Protein AF-A0A937T8T5-F1 (afdb_mono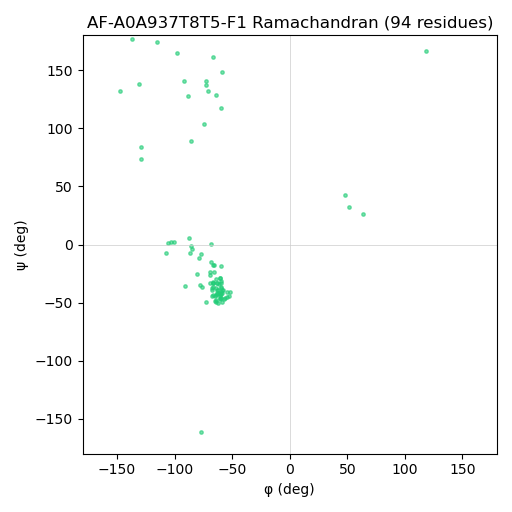mer)

pLDDT: mean 92.83, std 4.44, range [73.94, 97.62]

Mean predicted aligned error: 3.55 Å

Solvent-accessible surface area (backbone atoms only — not comparable to full-atom values): 5596 Å² total; per-residue (Å²): 106,42,59,77,68,69,34,61,71,53,34,45,53,52,18,53,50,48,19,64,78,66,75,34,85,82,55,36,49,74,41,59,35,41,62,51,91,72,46,94,59,53,60,23,61,64,62,80,74,32,62,70,56,52,51,29,59,76,71,68,33,78,44,64,48,71,37,90,66,57,87,38,72,76,52,55,59,48,30,74,79,41,52,68,57,49,59,54,36,53,53,53,42,76,72,110

Structure (mmCIF, N/CA/C/O backbone):
data_AF-A0A937T8T5-F1
#
_entry.id   AF-A0A937T8T5-F1
#
loop_
_atom_site.group_PDB
_atom_site.id
_atom_site.type_symbol
_atom_site.label_atom_id
_atom_site.label_alt_id
_atom_site.label_comp_id
_atom_site.label_asym_id
_atom_site.label_entity_id
_atom_site.label_seq_id
_atom_site.pdbx_PDB_ins_code
_atom_site.Cartn_x
_atom_site.Cartn_y
_atom_site.Cartn_z
_atom_site.occupancy
_atom_site.B_iso_or_equiv
_atom_site.auth_seq_id
_atom_site.auth_comp_id
_atom_site.auth_asym_id
_atom_site.auth_atom_id
_atom_site.pdbx_PDB_model_num
ATOM 1 N N . MET A 1 1 ? -4.276 -2.094 -9.705 1.00 77.00 1 MET A N 1
ATOM 2 C CA . MET A 1 1 ? -2.889 -2.446 -9.321 1.00 77.00 1 MET A CA 1
ATOM 3 C C . MET A 1 1 ? -2.320 -3.383 -10.368 1.00 77.00 1 MET A C 1
ATOM 5 O O . MET A 1 1 ? -3.045 -4.289 -10.765 1.00 77.00 1 MET A O 1
ATOM 9 N N . ALA A 1 2 ? -1.064 -3.186 -10.779 1.00 90.38 2 ALA A N 1
ATOM 10 C CA . ALA A 1 2 ? -0.401 -4.007 -11.799 1.00 90.38 2 ALA A CA 1
ATOM 11 C C . ALA A 1 2 ? -0.471 -5.510 -11.476 1.00 90.38 2 ALA A C 1
ATOM 13 O O . ALA A 1 2 ? -0.896 -6.301 -12.309 1.00 90.38 2 ALA A O 1
ATOM 14 N N . THR A 1 3 ? -0.215 -5.879 -10.218 1.00 91.69 3 THR A N 1
ATOM 15 C CA . THR A 1 3 ? -0.279 -7.262 -9.721 1.00 91.69 3 THR A CA 1
ATOM 16 C C . THR A 1 3 ? -1.639 -7.939 -9.912 1.00 91.69 3 THR A C 1
ATOM 18 O O . THR A 1 3 ? -1.705 -9.124 -10.223 1.00 91.69 3 THR A O 1
ATOM 21 N N . ARG A 1 4 ? -2.738 -7.198 -9.707 1.00 88.88 4 ARG A N 1
ATOM 22 C CA . ARG A 1 4 ? -4.108 -7.727 -9.837 1.00 88.88 4 ARG A CA 1
ATOM 23 C C . ARG A 1 4 ? -4.575 -7.780 -11.291 1.00 88.88 4 ARG A 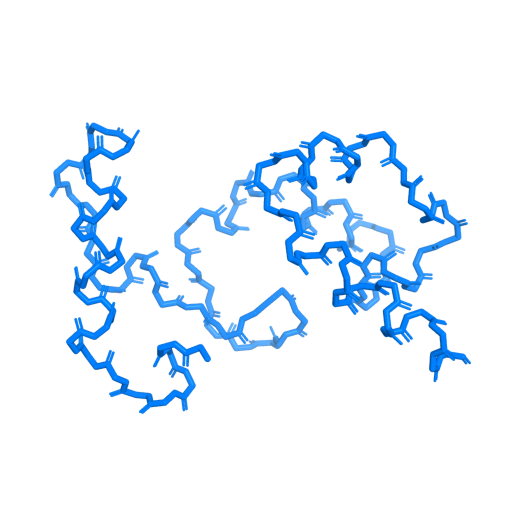C 1
ATOM 25 O O . ARG A 1 4 ? -5.462 -8.559 -11.610 1.00 88.88 4 ARG A O 1
ATOM 32 N N . ALA A 1 5 ? -4.004 -6.929 -12.141 1.00 92.88 5 ALA A N 1
ATOM 33 C CA . ALA A 1 5 ? -4.255 -6.920 -13.577 1.00 92.88 5 ALA A CA 1
ATOM 34 C C . ALA A 1 5 ? -3.369 -7.920 -14.341 1.00 92.88 5 ALA A C 1
ATOM 36 O O . ALA A 1 5 ? -3.519 -8.030 -15.552 1.00 92.88 5 ALA A O 1
ATOM 37 N N . ASP A 1 6 ? -2.447 -8.602 -13.648 1.00 91.88 6 ASP A N 1
ATOM 38 C CA . ASP A 1 6 ? -1.397 -9.438 -14.244 1.00 91.88 6 ASP A CA 1
ATOM 39 C C . ASP A 1 6 ? -0.595 -8.700 -15.338 1.00 91.88 6 ASP A C 1
ATOM 41 O O . ASP A 1 6 ? -0.139 -9.268 -16.328 1.00 91.88 6 ASP A O 1
ATOM 45 N N . ASP A 1 7 ? -0.435 -7.382 -15.168 1.00 96.69 7 ASP A N 1
ATOM 46 C CA . ASP A 1 7 ? 0.241 -6.520 -16.137 1.00 96.69 7 ASP A CA 1
ATOM 47 C C . ASP A 1 7 ? 1.749 -6.533 -15.873 1.00 96.69 7 ASP A C 1
ATOM 49 O O . ASP A 1 7 ? 2.290 -5.716 -15.119 1.00 96.69 7 ASP A O 1
ATOM 53 N N . HIS A 1 8 ? 2.429 -7.485 -16.508 1.00 95.69 8 HIS A N 1
ATOM 54 C CA . HIS A 1 8 ? 3.875 -7.653 -16.393 1.00 95.69 8 HIS A CA 1
ATOM 55 C C . HIS A 1 8 ? 4.655 -6.409 -16.847 1.00 95.69 8 HIS A C 1
ATOM 57 O O . HIS A 1 8 ? 5.638 -6.031 -16.214 1.00 95.69 8 HIS A O 1
ATOM 63 N N . ALA A 1 9 ? 4.196 -5.713 -17.892 1.00 97.00 9 ALA A N 1
ATOM 64 C CA . ALA A 1 9 ? 4.860 -4.503 -18.367 1.00 97.00 9 ALA A CA 1
ATOM 65 C C . ALA A 1 9 ? 4.746 -3.362 -17.345 1.00 97.00 9 ALA A C 1
ATOM 67 O O . ALA A 1 9 ? 5.686 -2.585 -17.176 1.00 97.00 9 ALA A O 1
ATOM 68 N N . ALA A 1 10 ? 3.609 -3.242 -16.655 1.00 96.88 10 ALA A N 1
ATOM 69 C CA . ALA A 1 10 ? 3.463 -2.306 -15.545 1.00 96.88 10 ALA A CA 1
ATOM 70 C C . ALA A 1 10 ? 4.327 -2.693 -14.341 1.00 96.88 10 ALA A C 1
ATOM 72 O O . ALA A 1 10 ? 4.924 -1.806 -13.737 1.00 96.88 10 ALA A O 1
ATOM 73 N N . LEU A 1 11 ? 4.434 -3.984 -14.018 1.00 96.81 11 LEU A N 1
ATOM 74 C CA . LEU A 1 11 ? 5.318 -4.457 -12.949 1.00 96.81 11 LEU A CA 1
ATOM 75 C C . LEU A 1 11 ? 6.790 -4.137 -13.246 1.00 96.81 11 LEU A C 1
ATOM 77 O O . LEU A 1 11 ? 7.485 -3.656 -12.356 1.00 96.81 11 LEU A O 1
ATOM 81 N N . GLU A 1 12 ? 7.248 -4.308 -14.488 1.00 97.62 12 GLU A N 1
ATOM 82 C CA . GLU A 1 12 ? 8.614 -3.933 -14.881 1.00 97.62 12 GLU A CA 1
ATOM 83 C C . GLU A 1 12 ? 8.867 -2.428 -14.776 1.00 97.62 12 GLU A C 1
ATOM 85 O O . GLU A 1 12 ? 9.937 -2.013 -14.337 1.00 97.62 12 GLU A O 1
ATOM 90 N N . ARG A 1 13 ? 7.879 -1.587 -15.114 1.00 97.38 13 ARG A N 1
ATOM 91 C CA . ARG A 1 13 ? 8.005 -0.131 -14.922 1.00 97.38 13 ARG A CA 1
ATOM 92 C C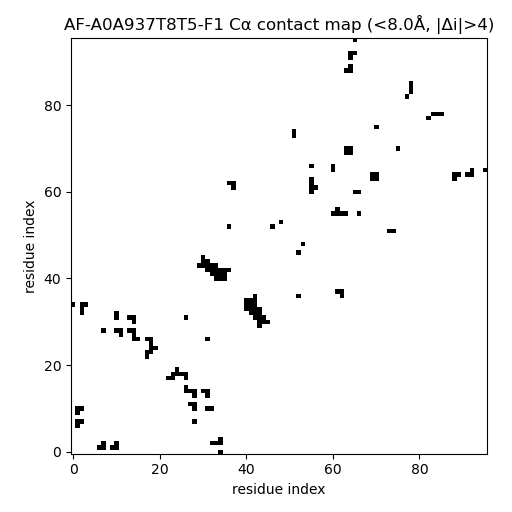 . ARG A 1 13 ? 8.159 0.235 -13.448 1.00 97.38 13 ARG A C 1
ATOM 94 O O . ARG A 1 13 ? 9.001 1.064 -13.125 1.00 97.38 13 ARG A O 1
ATOM 101 N N . VAL A 1 14 ? 7.389 -0.402 -12.564 1.00 95.50 14 VAL A N 1
ATOM 102 C CA . VAL A 1 14 ? 7.508 -0.192 -11.112 1.00 95.50 14 VAL A CA 1
ATOM 103 C C . VAL A 1 14 ? 8.865 -0.681 -10.604 1.00 95.50 14 VAL A C 1
ATOM 105 O O . VAL A 1 14 ? 9.525 0.037 -9.861 1.00 95.50 14 VAL A O 1
ATOM 108 N N . ALA A 1 15 ? 9.319 -1.863 -11.033 1.00 97.00 15 ALA A N 1
ATOM 109 C CA . ALA A 1 15 ? 10.632 -2.381 -10.658 1.00 97.00 15 ALA A CA 1
ATOM 110 C C . ALA A 1 15 ? 11.759 -1.447 -11.121 1.00 97.00 15 ALA A C 1
ATOM 112 O O . ALA A 1 15 ? 12.642 -1.130 -10.331 1.00 97.00 15 ALA A O 1
ATOM 113 N N . ALA A 1 16 ? 11.714 -0.964 -12.366 1.00 97.19 16 ALA A N 1
ATOM 114 C CA . ALA A 1 16 ? 12.684 -0.007 -12.892 1.00 97.19 16 ALA A CA 1
ATOM 115 C C . ALA A 1 16 ? 12.695 1.305 -12.094 1.00 97.19 16 ALA A C 1
ATOM 117 O O . ALA A 1 16 ? 13.764 1.742 -11.680 1.00 97.19 16 ALA A O 1
ATOM 118 N N . GLN A 1 17 ? 11.520 1.869 -11.801 1.00 95.50 17 GLN A N 1
ATOM 119 C CA . GLN A 1 17 ? 11.397 3.064 -10.965 1.00 95.50 17 GLN A CA 1
ATOM 120 C C . GLN A 1 17 ? 12.027 2.848 -9.581 1.00 95.50 17 GLN A C 1
ATOM 122 O O . GLN A 1 17 ? 12.818 3.666 -9.126 1.00 95.50 17 GLN A O 1
ATOM 127 N N . TRP A 1 18 ? 11.736 1.722 -8.926 1.00 94.75 18 TRP A N 1
ATOM 128 C CA . TRP A 1 18 ? 12.283 1.430 -7.600 1.00 94.75 18 TRP A CA 1
ATOM 129 C C . TRP A 1 18 ? 13.800 1.205 -7.621 1.00 94.75 18 TRP A C 1
ATOM 131 O O . TRP A 1 18 ? 14.471 1.570 -6.660 1.00 94.75 18 TRP A O 1
ATOM 141 N N . ARG A 1 19 ? 14.371 0.650 -8.704 1.00 96.94 19 ARG A N 1
ATOM 142 C CA . ARG A 1 19 ? 15.838 0.556 -8.857 1.00 96.94 19 ARG A CA 1
ATOM 143 C C . ARG A 1 19 ? 16.483 1.939 -8.816 1.00 96.94 19 ARG A C 1
ATOM 145 O O . ARG A 1 19 ? 17.528 2.083 -8.194 1.00 96.94 19 ARG A O 1
ATOM 152 N N . GLU A 1 20 ? 15.871 2.920 -9.476 1.00 95.94 20 GLU A N 1
ATOM 153 C CA . GLU A 1 20 ? 16.364 4.299 -9.524 1.00 95.94 20 GLU A CA 1
ATOM 154 C C . GLU A 1 20 ? 16.164 5.015 -8.182 1.00 95.94 20 GLU A C 1
ATOM 156 O O . GLU A 1 20 ? 17.109 5.582 -7.642 1.00 95.94 20 GLU A O 1
ATOM 161 N N . GLU A 1 21 ? 14.961 4.950 -7.607 1.00 92.19 21 GLU A N 1
ATOM 162 C CA . GLU A 1 21 ? 14.622 5.643 -6.355 1.00 92.19 21 GLU A CA 1
ATOM 163 C C . GLU A 1 21 ? 15.377 5.092 -5.138 1.00 92.19 21 GLU A C 1
ATOM 165 O O . GLU A 1 21 ? 15.698 5.844 -4.217 1.00 92.19 21 GLU A O 1
ATOM 170 N N . CYS A 1 22 ? 15.658 3.787 -5.119 1.00 89.56 22 CYS A N 1
ATOM 171 C CA . CYS A 1 22 ? 16.351 3.123 -4.015 1.00 89.56 22 CYS A CA 1
ATOM 172 C C . CYS A 1 22 ? 17.844 2.873 -4.280 1.00 89.56 22 CYS A C 1
ATOM 174 O O . CYS A 1 22 ? 18.487 2.253 -3.435 1.00 89.56 22 CYS A O 1
ATOM 176 N N . ASP A 1 23 ? 18.382 3.295 -5.432 1.00 94.25 23 ASP A N 1
ATOM 177 C CA . ASP A 1 23 ? 19.747 2.971 -5.889 1.00 94.25 23 ASP A CA 1
ATOM 178 C C . ASP A 1 23 ? 20.070 1.462 -5.770 1.00 94.25 23 ASP A C 1
ATOM 180 O O . ASP A 1 23 ? 21.122 1.031 -5.296 1.00 94.25 23 ASP A O 1
ATOM 184 N N . ALA A 1 24 ? 19.104 0.623 -6.159 1.00 93.12 24 ALA A N 1
ATOM 185 C CA . ALA A 1 24 ? 19.105 -0.815 -5.902 1.00 93.12 24 ALA A CA 1
ATOM 186 C C . ALA A 1 24 ? 18.854 -1.613 -7.187 1.00 93.12 24 ALA A C 1
ATOM 188 O O . ALA A 1 24 ? 17.737 -2.036 -7.485 1.00 93.12 24 ALA A O 1
ATOM 189 N N . SER A 1 25 ? 19.919 -1.858 -7.957 1.00 93.56 25 SER A N 1
ATOM 190 C CA . SER A 1 25 ? 19.853 -2.531 -9.269 1.00 93.56 25 SER A CA 1
ATOM 191 C C . SER A 1 25 ? 19.280 -3.958 -9.252 1.00 93.56 25 SER A C 1
ATOM 193 O O . SER A 1 25 ? 18.848 -4.458 -10.290 1.00 93.56 25 SER A O 1
ATOM 195 N N . ASN A 1 26 ? 19.238 -4.612 -8.090 1.00 94.75 26 ASN A N 1
ATOM 196 C CA . ASN A 1 26 ? 18.753 -5.982 -7.918 1.00 94.75 26 ASN A CA 1
ATOM 197 C C . ASN A 1 26 ? 17.231 -6.105 -7.720 1.00 94.75 26 ASN A C 1
ATOM 199 O O . ASN A 1 26 ? 16.748 -7.227 -7.583 1.00 94.75 26 ASN A O 1
ATOM 203 N N . ILE A 1 27 ? 16.469 -5.006 -7.688 1.00 96.56 27 ILE A N 1
ATOM 204 C CA . ILE A 1 27 ? 15.001 -5.069 -7.593 1.00 96.56 27 ILE A CA 1
ATOM 205 C C . ILE A 1 27 ? 14.438 -5.737 -8.855 1.00 96.56 27 ILE A C 1
ATOM 207 O O . ILE A 1 27 ? 14.766 -5.353 -9.978 1.00 96.56 27 ILE A O 1
ATOM 211 N N . THR A 1 28 ? 13.587 -6.746 -8.688 1.00 97.06 28 THR A N 1
ATOM 212 C CA . THR A 1 28 ? 12.947 -7.496 -9.786 1.00 97.06 28 THR A CA 1
ATOM 213 C C . THR A 1 28 ? 11.432 -7.295 -9.799 1.00 97.06 28 THR A C 1
ATOM 215 O O . THR A 1 28 ? 10.871 -6.715 -8.869 1.00 97.06 28 THR A O 1
ATOM 218 N N . VAL A 1 29 ? 10.742 -7.818 -10.817 1.00 96.62 29 VAL A N 1
ATOM 219 C CA . VAL A 1 29 ? 9.269 -7.866 -10.837 1.00 96.62 29 VAL A CA 1
ATOM 220 C C . VAL A 1 29 ? 8.726 -8.559 -9.590 1.00 96.62 29 VAL A C 1
ATOM 222 O O . VAL A 1 29 ? 7.836 -8.041 -8.924 1.00 96.62 29 VAL A O 1
ATOM 225 N N . GLU A 1 30 ? 9.313 -9.686 -9.207 1.00 95.50 30 GLU A N 1
ATOM 226 C CA . GLU A 1 30 ? 8.965 -10.448 -8.007 1.00 95.50 30 GLU A CA 1
ATOM 227 C C . GLU A 1 30 ? 9.135 -9.622 -6.732 1.00 95.50 30 GLU A C 1
ATOM 229 O O . GLU A 1 30 ? 8.367 -9.788 -5.787 1.00 95.50 30 GLU A O 1
ATOM 234 N N . SER A 1 31 ? 10.088 -8.688 -6.723 1.00 94.81 31 SER A N 1
ATOM 235 C CA . SER A 1 31 ? 10.313 -7.786 -5.593 1.00 94.81 31 SER A CA 1
ATOM 236 C C . SER A 1 31 ? 9.180 -6.773 -5.421 1.00 94.81 31 SER A C 1
ATOM 238 O O . SER A 1 31 ? 8.950 -6.326 -4.302 1.00 94.81 31 SER A O 1
ATOM 240 N N . VAL A 1 32 ? 8.451 -6.427 -6.490 1.00 95.12 32 VAL A N 1
ATOM 241 C CA . VAL A 1 32 ? 7.404 -5.385 -6.478 1.00 95.12 32 VAL A CA 1
ATOM 242 C C . VAL A 1 32 ? 5.975 -5.934 -6.562 1.00 95.12 32 VAL A C 1
ATOM 244 O O . VAL A 1 32 ? 5.014 -5.185 -6.377 1.00 95.12 32 VAL A O 1
ATOM 247 N N . ILE A 1 33 ? 5.804 -7.243 -6.778 1.00 95.31 33 ILE A N 1
ATOM 248 C CA . ILE A 1 33 ? 4.498 -7.917 -6.743 1.00 95.31 33 ILE A CA 1
ATOM 249 C C . ILE A 1 33 ? 3.864 -7.738 -5.358 1.00 95.31 33 ILE A C 1
ATOM 251 O O . ILE A 1 33 ? 4.358 -8.233 -4.351 1.00 95.31 33 ILE A O 1
ATOM 255 N N . CYS A 1 34 ? 2.714 -7.071 -5.307 1.00 92.81 34 CYS A N 1
ATOM 256 C CA . CYS A 1 34 ? 1.947 -6.890 -4.077 1.00 92.81 34 CYS A CA 1
ATOM 257 C C . CYS A 1 34 ? 0.449 -6.848 -4.377 1.00 92.81 34 CYS A C 1
ATOM 259 O O . CYS A 1 34 ? 0.018 -6.125 -5.277 1.00 92.81 34 CYS A O 1
ATOM 261 N N . ASP A 1 35 ? -0.350 -7.599 -3.619 1.00 90.69 35 ASP A N 1
ATOM 262 C CA . ASP A 1 35 ? -1.813 -7.605 -3.759 1.00 90.69 35 ASP A CA 1
ATOM 263 C C . ASP A 1 35 ? -2.496 -6.504 -2.924 1.00 9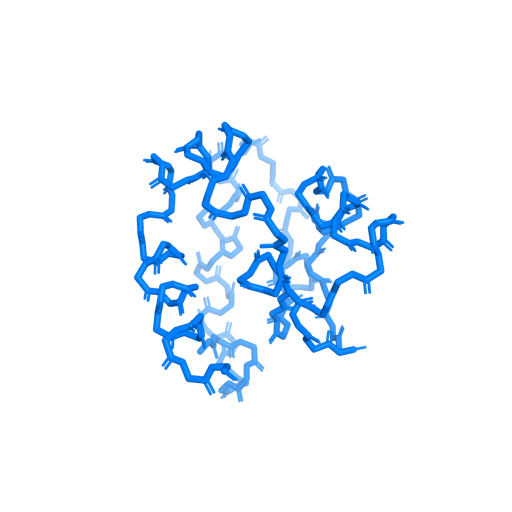0.69 35 ASP A C 1
ATOM 265 O O . ASP A 1 35 ? -3.686 -6.254 -3.107 1.00 90.69 35 ASP A O 1
ATOM 269 N N . GLY A 1 36 ? -1.729 -5.801 -2.082 1.00 86.69 36 GLY A N 1
ATOM 270 C CA . GLY A 1 36 ? -2.192 -4.769 -1.153 1.00 86.69 36 GLY A CA 1
ATOM 271 C C . GLY A 1 36 ? -1.917 -5.143 0.307 1.00 86.69 36 GLY A C 1
ATOM 272 O O . GLY A 1 36 ? -1.593 -6.292 0.613 1.00 86.69 36 GLY A O 1
ATOM 273 N N . CYS A 1 37 ? -2.033 -4.172 1.220 1.00 86.56 37 CYS A N 1
ATOM 274 C CA . CYS A 1 37 ? -1.812 -4.391 2.658 1.00 86.56 37 CYS A CA 1
ATOM 275 C C . CYS A 1 37 ? -2.865 -5.313 3.291 1.00 86.56 37 CYS A C 1
ATOM 277 O O . CYS A 1 37 ? -2.537 -6.063 4.204 1.00 86.56 37 CYS A O 1
ATOM 279 N N . LEU A 1 38 ? -4.100 -5.243 2.782 1.00 81.31 38 LEU A N 1
ATOM 280 C CA . LEU A 1 38 ? -5.280 -5.959 3.273 1.00 81.31 38 LEU A CA 1
ATOM 281 C C . LEU A 1 38 ? -5.332 -7.430 2.865 1.00 81.31 38 LEU A C 1
ATOM 283 O O . LEU A 1 38 ? -5.839 -8.267 3.606 1.00 81.31 38 LEU A O 1
ATOM 287 N N . ASP A 1 39 ? -4.852 -7.748 1.668 1.00 74.38 39 ASP A N 1
ATOM 288 C CA . ASP A 1 39 ? -4.974 -9.095 1.135 1.00 74.38 39 ASP A CA 1
ATOM 289 C C . ASP A 1 39 ? -4.018 -10.049 1.852 1.00 74.38 39 ASP A C 1
ATOM 291 O O . ASP A 1 39 ? -2.849 -9.733 2.059 1.00 74.38 39 ASP A O 1
ATOM 295 N N . GLY A 1 40 ? -4.458 -11.275 2.135 1.00 73.94 40 GLY A N 1
ATOM 296 C CA . GLY A 1 40 ? -3.562 -12.371 2.538 1.00 73.94 40 GLY A CA 1
ATOM 297 C C . GLY A 1 40 ? -2.638 -12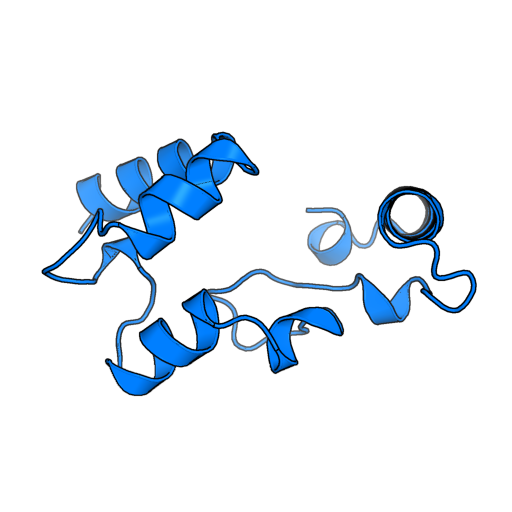.857 1.409 1.00 73.94 40 GLY A C 1
ATOM 298 O O . GLY A 1 40 ? -1.871 -13.794 1.604 1.00 73.94 40 GLY A O 1
ATOM 299 N N . GLY A 1 41 ? -2.739 -12.246 0.222 1.00 83.88 41 GLY A N 1
ATOM 300 C CA . GLY A 1 41 ? -1.958 -12.573 -0.966 1.00 83.88 41 GLY A CA 1
ATOM 301 C C . GLY A 1 41 ? -0.524 -12.046 -0.935 1.00 83.88 41 GLY A C 1
ATOM 302 O O . GLY A 1 41 ? 0.026 -11.669 0.104 1.00 83.88 41 GLY A O 1
ATOM 303 N N . ARG A 1 42 ? 0.079 -11.982 -2.120 1.00 92.00 42 ARG A N 1
ATOM 304 C CA . ARG A 1 42 ? 1.491 -11.664 -2.343 1.00 92.00 42 ARG A CA 1
ATOM 305 C C . ARG A 1 42 ? 1.845 -10.288 -1.783 1.00 92.00 42 ARG A C 1
ATOM 307 O O . ARG A 1 42 ? 1.018 -9.368 -1.746 1.00 92.00 42 ARG A O 1
ATOM 314 N N . LYS A 1 43 ? 3.087 -10.159 -1.333 1.00 92.62 43 LYS A N 1
ATOM 315 C CA . LYS A 1 43 ? 3.642 -8.949 -0.731 1.00 92.62 43 LYS A CA 1
ATOM 316 C C . LYS A 1 43 ? 4.970 -8.641 -1.402 1.00 92.62 43 LYS A C 1
ATOM 318 O O . LYS A 1 43 ? 5.749 -9.563 -1.633 1.00 92.62 43 LYS A O 1
ATOM 323 N N . CYS A 1 44 ? 5.204 -7.361 -1.680 1.00 94.06 44 CYS A N 1
ATOM 324 C CA . CYS A 1 44 ? 6.491 -6.922 -2.201 1.00 94.06 44 CYS A CA 1
ATOM 325 C C . CYS A 1 44 ? 7.566 -7.122 -1.129 1.00 94.06 44 CYS A C 1
ATOM 327 O O . CYS A 1 44 ? 7.251 -7.228 0.061 1.00 94.06 44 CYS A O 1
ATOM 329 N N . SER A 1 45 ? 8.832 -7.143 -1.533 1.00 92.94 45 SER A N 1
ATOM 330 C CA . SER A 1 45 ? 9.960 -7.383 -0.626 1.00 92.94 45 SER A CA 1
ATOM 331 C C . SER A 1 45 ? 9.964 -6.421 0.567 1.00 92.94 45 SER A C 1
ATOM 333 O O . SER A 1 45 ? 10.133 -6.850 1.705 1.00 92.94 45 SER A O 1
ATOM 335 N N . HIS A 1 46 ? 9.649 -5.144 0.334 1.00 91.62 46 HIS A N 1
ATOM 336 C CA . HIS A 1 46 ? 9.619 -4.117 1.377 1.00 91.62 46 HIS A CA 1
ATOM 337 C C . HIS A 1 46 ? 8.506 -4.310 2.429 1.00 91.62 46 HIS A C 1
ATOM 339 O O . HIS A 1 46 ? 8.571 -3.754 3.521 1.00 91.62 46 HIS A O 1
ATOM 345 N N . CYS A 1 47 ? 7.474 -5.121 2.162 1.00 92.19 47 CYS A N 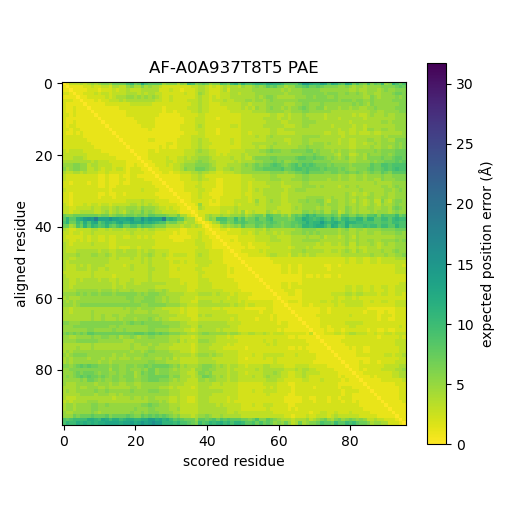1
ATOM 346 C CA . CYS A 1 47 ? 6.411 -5.373 3.145 1.00 92.19 47 CYS A CA 1
ATOM 347 C C . CYS A 1 47 ? 6.895 -6.124 4.397 1.00 92.19 47 CYS A C 1
ATOM 349 O O . CYS A 1 47 ? 6.173 -6.117 5.399 1.00 92.19 47 CYS A O 1
ATOM 351 N N . ALA A 1 48 ? 8.058 -6.784 4.340 1.00 89.56 48 ALA A N 1
ATOM 352 C CA . ALA A 1 48 ? 8.695 -7.398 5.503 1.00 89.56 48 ALA A CA 1
ATOM 353 C C . ALA A 1 48 ? 9.227 -6.345 6.492 1.00 89.56 48 ALA A C 1
ATOM 355 O O . ALA A 1 48 ? 9.128 -6.548 7.698 1.00 89.56 48 ALA A O 1
ATOM 356 N N . ASP A 1 49 ? 9.683 -5.201 5.977 1.00 91.56 49 ASP A N 1
ATOM 357 C CA . ASP A 1 49 ? 10.298 -4.116 6.754 1.00 91.56 49 ASP A CA 1
ATOM 358 C C . ASP A 1 49 ? 9.343 -2.926 6.976 1.00 91.56 49 ASP A C 1
ATOM 360 O O . ASP A 1 49 ? 9.705 -1.907 7.562 1.00 91.56 49 ASP A O 1
ATOM 364 N N . CYS A 1 50 ? 8.098 -3.026 6.504 1.00 92.31 50 CYS A N 1
ATOM 365 C CA . CYS A 1 50 ? 7.121 -1.948 6.600 1.00 92.31 50 CYS A CA 1
ATOM 366 C C . CYS A 1 50 ? 6.577 -1.806 8.032 1.00 92.31 50 CYS A C 1
ATOM 368 O O . CYS A 1 50 ? 5.679 -2.543 8.453 1.00 92.31 50 CYS A O 1
ATOM 370 N N . GLU A 1 51 ? 7.048 -0.791 8.757 1.00 93.88 51 GLU A N 1
ATOM 371 C CA . GLU A 1 51 ? 6.634 -0.512 10.140 1.00 93.88 51 GLU A CA 1
ATOM 372 C C . GLU A 1 51 ? 5.128 -0.238 10.290 1.00 93.88 51 GLU A C 1
ATOM 374 O O . GLU A 1 51 ? 4.519 -0.591 11.301 1.00 93.88 51 GLU A O 1
ATOM 379 N N . ILE A 1 52 ? 4.491 0.368 9.281 1.00 94.94 52 ILE A N 1
ATOM 380 C CA . ILE A 1 52 ? 3.038 0.613 9.279 1.00 94.94 52 ILE A CA 1
ATOM 381 C C . ILE A 1 52 ? 2.281 -0.713 9.270 1.00 94.94 52 ILE A C 1
ATOM 383 O O . ILE A 1 52 ? 1.323 -0.891 10.024 1.00 94.94 52 ILE A O 1
ATOM 387 N N . ARG A 1 53 ? 2.733 -1.661 8.443 1.00 93.25 53 ARG A N 1
ATOM 388 C CA . ARG A 1 53 ? 2.143 -2.995 8.371 1.00 93.25 53 ARG A CA 1
ATOM 389 C C . ARG A 1 53 ? 2.398 -3.775 9.657 1.00 93.25 53 ARG A C 1
ATOM 391 O O . ARG A 1 53 ? 1.462 -4.378 10.170 1.00 93.25 53 ARG A O 1
ATOM 398 N N . ALA A 1 54 ? 3.622 -3.739 10.186 1.00 93.50 54 ALA A N 1
ATOM 399 C CA . ALA A 1 54 ? 3.955 -4.379 11.458 1.00 93.50 54 ALA A CA 1
ATOM 400 C C . ALA A 1 54 ? 3.045 -3.876 12.593 1.00 93.50 54 ALA A C 1
ATOM 402 O O . ALA A 1 54 ? 2.443 -4.679 13.298 1.00 93.50 54 ALA A O 1
ATOM 403 N N . CYS A 1 55 ? 2.848 -2.558 12.681 1.00 95.81 55 CYS A N 1
ATOM 404 C CA . CYS A 1 55 ? 1.950 -1.928 13.647 1.00 95.81 55 CYS A CA 1
ATOM 405 C C . CYS A 1 55 ? 0.487 -2.384 13.492 1.00 95.81 55 CYS A C 1
ATOM 407 O O . CYS A 1 55 ? -0.174 -2.684 14.485 1.00 95.81 55 CYS A O 1
ATOM 409 N N . ALA A 1 56 ? -0.035 -2.465 12.262 1.00 94.00 56 ALA A N 1
ATOM 410 C CA . ALA A 1 56 ? -1.400 -2.941 12.022 1.00 94.00 56 ALA A CA 1
ATOM 411 C C . ALA A 1 56 ? -1.589 -4.406 12.457 1.00 94.00 56 ALA A C 1
ATOM 413 O O . ALA A 1 56 ? -2.588 -4.735 13.096 1.00 94.00 56 ALA A O 1
ATOM 414 N N . VAL A 1 57 ? -0.599 -5.261 12.167 1.00 91.94 57 VAL A N 1
ATOM 415 C CA . VAL A 1 57 ? -0.588 -6.672 12.585 1.00 91.94 57 VAL A CA 1
ATOM 416 C C . VAL A 1 57 ? -0.532 -6.796 14.107 1.00 91.94 57 VAL A C 1
ATOM 418 O O . VAL A 1 57 ? -1.329 -7.535 14.677 1.00 91.94 57 VAL A O 1
ATOM 421 N N . GLU A 1 58 ? 0.360 -6.059 14.772 1.00 94.81 58 GLU A N 1
ATOM 422 C CA . GLU A 1 58 ? 0.494 -6.061 16.236 1.00 94.81 58 GLU A CA 1
ATOM 423 C C . GLU A 1 58 ? -0.803 -5.622 16.930 1.00 94.81 58 GLU A C 1
ATOM 425 O O . GLU A 1 58 ? -1.228 -6.223 17.914 1.00 94.81 58 GLU A O 1
ATOM 430 N N . ARG A 1 59 ? -1.472 -4.604 16.381 1.00 94.56 59 ARG A N 1
ATOM 431 C CA . ARG A 1 59 ? -2.752 -4.097 16.892 1.00 94.56 59 ARG A CA 1
ATOM 432 C C . ARG A 1 59 ? -3.949 -4.978 16.532 1.00 94.56 59 ARG A C 1
ATOM 434 O O . ARG A 1 59 ? -5.046 -4.714 17.015 1.00 94.56 59 ARG A O 1
ATOM 441 N N . GLY A 1 60 ? -3.761 -5.990 15.684 1.00 93.25 60 GLY A N 1
ATOM 442 C CA . GLY A 1 60 ? -4.825 -6.888 15.240 1.00 93.25 60 GLY A CA 1
ATOM 443 C C . GLY A 1 60 ? -5.923 -6.194 14.430 1.00 93.25 60 GLY A C 1
ATOM 444 O O . GLY A 1 60 ? -7.060 -6.661 14.431 1.00 93.25 60 GLY A O 1
ATOM 445 N N . VAL A 1 61 ? -5.610 -5.077 13.765 1.00 93.19 61 VAL A N 1
ATOM 446 C CA . VAL A 1 61 ? -6.568 -4.357 12.912 1.00 93.19 61 VAL A CA 1
ATOM 447 C C . VAL A 1 61 ? -6.469 -4.854 11.474 1.00 93.19 61 VAL A C 1
ATOM 449 O O . VAL A 1 61 ? -5.373 -5.099 10.970 1.00 93.19 61 VAL A O 1
ATOM 452 N N . THR A 1 62 ? -7.612 -4.983 10.798 1.00 90.38 62 THR A N 1
ATOM 453 C CA . THR A 1 62 ? -7.659 -5.433 9.400 1.00 90.38 62 THR A CA 1
ATOM 454 C C . THR A 1 62 ? -6.911 -4.446 8.504 1.00 90.38 62 THR A C 1
ATOM 456 O O . THR A 1 62 ? -6.002 -4.838 7.777 1.00 90.38 62 THR A O 1
ATOM 459 N N . ASN A 1 63 ? -7.206 -3.150 8.613 1.00 92.06 63 ASN A N 1
ATOM 460 C CA . ASN A 1 63 ? -6.372 -2.077 8.074 1.00 92.06 63 ASN A CA 1
ATOM 461 C C . ASN A 1 63 ? -6.235 -0.912 9.061 1.00 92.06 63 ASN A C 1
ATOM 463 O O . ASN A 1 63 ? -6.859 -0.854 10.116 1.00 92.06 63 ASN A O 1
ATOM 467 N N . CYS A 1 64 ? -5.432 0.075 8.671 1.00 95.00 64 CYS A N 1
ATOM 468 C CA . CYS A 1 64 ? -5.278 1.304 9.432 1.00 95.00 64 CYS A CA 1
ATOM 469 C C . CYS A 1 64 ? -6.583 2.099 9.595 1.00 95.00 64 CYS A C 1
ATOM 47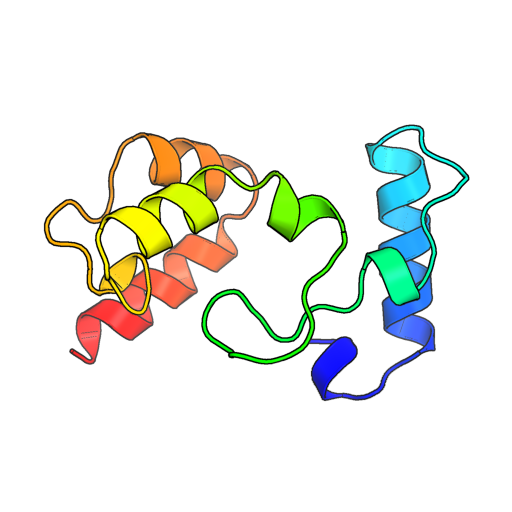1 O O . CYS A 1 64 ? -6.720 2.772 10.607 1.00 95.00 64 CYS A O 1
ATOM 473 N N . ALA A 1 65 ? -7.532 2.021 8.660 1.00 95.44 65 ALA A N 1
ATOM 474 C CA . ALA A 1 65 ? -8.833 2.680 8.772 1.00 95.44 65 ALA A CA 1
ATOM 475 C C . ALA A 1 65 ? -9.734 2.064 9.862 1.00 95.44 65 ALA A C 1
ATOM 477 O O . ALA A 1 65 ? -10.564 2.789 10.405 1.00 95.44 65 ALA A O 1
ATOM 478 N N . ASP A 1 66 ? -9.528 0.798 10.244 1.00 94.94 66 ASP A N 1
ATOM 479 C CA . ASP A 1 66 ? -10.174 0.148 11.398 1.00 94.94 66 ASP A CA 1
ATOM 480 C C . ASP A 1 66 ? -9.533 0.543 12.744 1.00 94.94 66 ASP A C 1
ATOM 482 O O . ASP A 1 66 ? -10.069 0.257 13.815 1.00 94.94 66 ASP A O 1
ATOM 486 N N . CYS A 1 67 ? -8.372 1.206 12.727 1.00 96.56 67 CYS A N 1
ATOM 487 C CA . CYS A 1 67 ? -7.679 1.603 13.947 1.00 96.56 67 CYS A CA 1
ATOM 488 C C . CYS A 1 67 ? -8.405 2.761 14.651 1.00 96.56 67 CYS A C 1
ATOM 490 O O . CYS A 1 67 ? -8.809 3.750 14.027 1.00 96.56 67 CYS A O 1
ATOM 492 N N . SER A 1 68 ? -8.526 2.685 15.977 1.00 95.81 68 SER A N 1
ATOM 493 C CA . SER A 1 68 ? -9.114 3.751 16.800 1.00 95.81 68 SER A CA 1
ATOM 494 C C . SER A 1 68 ? -8.297 5.046 16.766 1.00 95.81 68 SER A C 1
ATOM 496 O O . SER A 1 68 ? -8.868 6.128 16.854 1.00 95.81 68 SER A O 1
ATOM 498 N N . GLU A 1 69 ? -6.982 4.938 16.576 1.00 96.31 69 GLU A N 1
ATOM 499 C CA . GLU A 1 69 ? -6.044 6.065 16.496 1.00 96.31 69 GLU A CA 1
ATOM 500 C C . GLU A 1 69 ? -5.903 6.644 15.075 1.00 96.31 69 GLU A C 1
ATOM 502 O O . GLU A 1 69 ? -5.052 7.497 14.841 1.00 96.31 69 GLU A O 1
ATOM 507 N N . TYR A 1 70 ? -6.689 6.181 14.099 1.00 95.75 70 TYR A N 1
ATOM 508 C CA . TYR A 1 70 ? -6.612 6.695 12.732 1.00 95.75 70 TYR A CA 1
ATOM 509 C C . TYR A 1 70 ? -7.175 8.128 12.618 1.00 95.75 70 TYR A C 1
ATOM 511 O O . TYR A 1 70 ? -8.302 8.376 13.048 1.00 95.75 70 TYR A O 1
ATOM 519 N N . ALA A 1 71 ? -6.491 9.081 11.975 1.00 94.94 71 ALA A N 1
ATOM 520 C CA . ALA A 1 71 ? -5.146 9.001 11.393 1.00 94.94 71 ALA A CA 1
ATOM 521 C C . ALA A 1 71 ? -4.068 9.373 12.435 1.00 94.94 71 ALA A C 1
ATOM 523 O O . ALA A 1 71 ? -4.154 10.427 13.062 1.00 94.94 71 ALA A O 1
ATOM 524 N N . CYS A 1 72 ? -3.055 8.516 12.614 1.00 96.56 72 CYS A N 1
ATOM 525 C CA . CYS A 1 72 ? -1.961 8.744 13.566 1.00 96.56 72 CYS A CA 1
ATOM 526 C C . CYS A 1 72 ? -0.717 9.333 12.882 1.00 96.56 72 CYS A C 1
ATOM 528 O O . CYS A 1 72 ? -0.573 9.244 11.664 1.00 96.56 72 CYS A O 1
ATOM 530 N N . GLU A 1 73 ? 0.225 9.871 13.663 1.00 94.81 73 GLU A N 1
ATOM 531 C CA . GLU A 1 73 ? 1.438 10.550 13.166 1.00 94.81 73 GLU A CA 1
ATOM 532 C C . GLU A 1 73 ? 2.241 9.719 12.148 1.00 94.81 73 GLU A C 1
ATOM 534 O O . GLU A 1 73 ? 2.667 10.237 11.116 1.00 94.81 73 GLU A O 1
ATOM 539 N N . ARG A 1 74 ? 2.373 8.404 12.378 1.00 93.56 74 ARG A N 1
ATOM 540 C CA . ARG A 1 74 ? 3.048 7.486 11.442 1.00 93.56 74 ARG A CA 1
ATOM 541 C C . ARG A 1 74 ? 2.3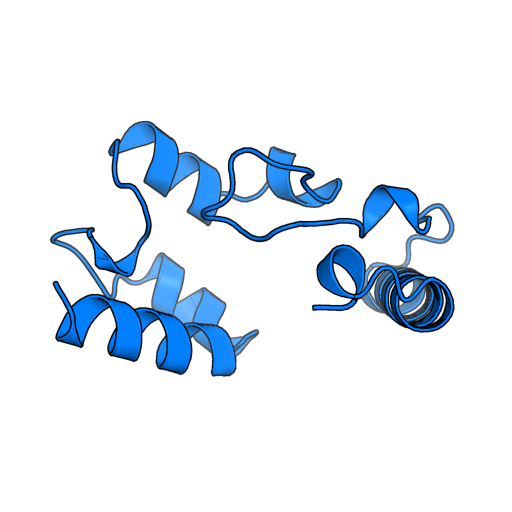83 7.478 10.060 1.00 93.56 74 ARG A C 1
ATOM 543 O O . ARG A 1 74 ? 3.070 7.405 9.045 1.00 93.56 74 ARG A O 1
ATOM 550 N N . LEU A 1 75 ? 1.051 7.532 10.022 1.00 96.06 75 LEU A N 1
ATOM 551 C CA . LEU A 1 75 ? 0.294 7.574 8.772 1.00 96.06 75 LEU A CA 1
ATOM 552 C C . LEU A 1 75 ? 0.341 8.957 8.134 1.00 96.06 75 LEU A C 1
ATOM 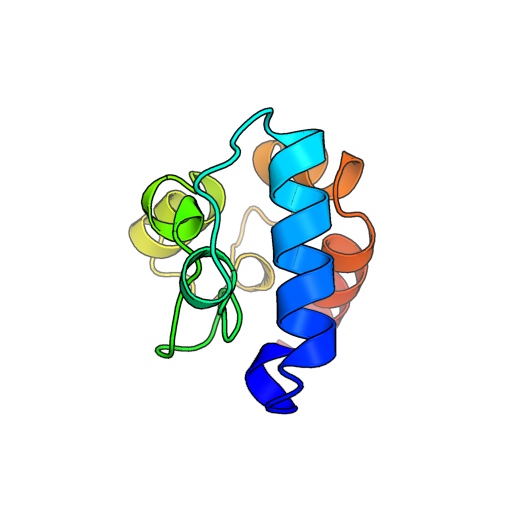554 O O . LEU A 1 75 ? 0.459 9.028 6.920 1.00 96.06 75 LEU A O 1
ATOM 558 N N . GLU A 1 76 ? 0.320 10.035 8.919 1.00 95.44 76 GLU A N 1
ATOM 559 C CA . GLU A 1 76 ? 0.456 11.392 8.372 1.00 95.44 76 GLU A CA 1
ATOM 560 C C . GLU A 1 76 ? 1.791 11.577 7.641 1.00 95.44 76 GLU A C 1
ATOM 562 O O . GLU A 1 76 ? 1.815 12.097 6.526 1.00 95.44 76 GLU A O 1
ATOM 567 N N . GLY A 1 77 ? 2.891 11.062 8.205 1.00 93.62 77 GLY A N 1
ATOM 568 C CA . GLY A 1 77 ? 4.181 11.033 7.512 1.00 93.62 77 GLY A CA 1
ATOM 569 C C . GLY A 1 77 ? 4.118 10.239 6.204 1.00 93.62 77 GLY A C 1
ATOM 570 O O . GLY A 1 77 ? 4.561 10.716 5.162 1.00 93.62 77 GLY A O 1
ATOM 571 N N . PHE A 1 78 ? 3.500 9.056 6.231 1.00 92.44 78 PHE A N 1
ATOM 572 C CA . PHE A 1 78 ? 3.331 8.214 5.044 1.00 92.44 78 PHE A CA 1
ATOM 573 C C . PHE A 1 78 ? 2.470 8.865 3.955 1.00 92.44 78 PHE A C 1
ATOM 575 O O . PHE A 1 78 ? 2.798 8.774 2.774 1.00 92.44 78 PHE A O 1
ATOM 582 N N . PHE A 1 79 ? 1.402 9.567 4.333 1.00 94.88 79 PHE A N 1
ATOM 583 C CA . PHE A 1 79 ? 0.535 10.284 3.399 1.00 94.88 79 PHE A CA 1
ATOM 584 C C . PHE A 1 79 ? 1.242 11.448 2.704 1.00 94.88 79 PHE A C 1
ATOM 586 O O . PHE A 1 79 ? 0.852 11.805 1.596 1.00 94.88 79 PHE A O 1
ATOM 593 N N . GLY A 1 80 ? 2.307 11.996 3.295 1.00 91.44 80 GLY A N 1
ATOM 594 C CA . GLY A 1 80 ? 3.179 12.954 2.614 1.00 91.44 80 GLY A CA 1
ATOM 595 C C . GLY A 1 80 ? 3.889 12.360 1.391 1.00 91.44 80 GLY A C 1
ATOM 596 O O . GLY A 1 80 ? 4.094 13.064 0.406 1.00 91.44 80 GLY A O 1
ATOM 597 N N . PHE A 1 81 ? 4.219 11.065 1.429 1.00 86.88 81 PHE A N 1
ATOM 598 C CA . PHE A 1 81 ? 4.851 10.347 0.316 1.00 86.88 81 PHE A CA 1
ATOM 599 C C . PHE A 1 81 ? 3.829 9.700 -0.624 1.00 86.88 81 PHE A C 1
ATOM 601 O O . PHE A 1 81 ? 4.042 9.650 -1.833 1.00 86.88 81 PHE A O 1
ATOM 608 N N . VAL A 1 82 ? 2.715 9.204 -0.076 1.00 87.94 82 VAL A N 1
ATOM 609 C CA . VAL A 1 82 ? 1.670 8.482 -0.818 1.00 87.94 82 VAL A CA 1
ATOM 610 C C . VAL A 1 82 ? 0.294 9.088 -0.500 1.00 87.94 82 VAL A C 1
ATOM 612 O O . VAL A 1 82 ? -0.498 8.485 0.231 1.00 87.94 82 VAL A O 1
ATOM 615 N N . PRO A 1 83 ? -0.027 10.284 -1.029 1.00 89.31 83 PRO A N 1
ATOM 616 C CA . PRO A 1 83 ? -1.253 11.008 -0.674 1.00 89.31 83 PRO A CA 1
ATOM 617 C C . PRO A 1 83 ? -2.529 10.238 -1.032 1.00 89.31 83 PRO A C 1
ATOM 619 O O . PRO A 1 83 ? -3.505 10.266 -0.279 1.00 89.31 83 PRO A O 1
ATOM 622 N N . ASP A 1 84 ? -2.504 9.470 -2.122 1.00 90.44 84 ASP A N 1
ATOM 623 C CA . ASP A 1 84 ? -3.634 8.640 -2.548 1.00 90.44 84 ASP A CA 1
ATOM 624 C C . ASP A 1 84 ? -4.017 7.582 -1.501 1.00 90.44 84 ASP A C 1
ATOM 626 O O . ASP A 1 84 ? -5.191 7.221 -1.378 1.00 90.44 84 ASP A O 1
ATOM 630 N N . ALA A 1 85 ? -3.061 7.117 -0.684 1.00 91.94 85 ALA A N 1
ATOM 631 C CA . ALA A 1 85 ? -3.343 6.157 0.381 1.00 91.94 85 ALA A CA 1
ATOM 632 C C . ALA A 1 85 ? -4.289 6.738 1.445 1.00 91.94 85 ALA A C 1
ATOM 634 O O . ALA A 1 85 ? -5.128 6.005 1.974 1.00 91.94 85 ALA A O 1
ATOM 635 N N . ARG A 1 86 ? -4.205 8.050 1.718 1.00 95.31 86 ARG A N 1
ATOM 636 C CA . ARG A 1 86 ? -5.103 8.743 2.655 1.00 95.31 86 ARG A CA 1
ATOM 637 C C . ARG A 1 86 ? -6.534 8.730 2.149 1.00 95.31 86 ARG A C 1
ATOM 639 O O . ARG A 1 86 ? -7.439 8.352 2.882 1.00 95.31 86 ARG A O 1
ATOM 646 N N . ALA A 1 87 ? -6.729 9.086 0.879 1.00 94.75 87 ALA A N 1
ATOM 647 C CA . ALA A 1 87 ? -8.053 9.119 0.268 1.00 94.75 87 ALA A CA 1
ATOM 648 C C . ALA A 1 87 ? -8.728 7.737 0.303 1.00 94.75 87 ALA A C 1
ATOM 650 O O . ALA A 1 87 ? -9.906 7.632 0.651 1.00 94.75 87 ALA A O 1
ATOM 651 N N . VAL A 1 88 ? -7.971 6.674 0.008 1.00 92.88 88 VAL A N 1
ATOM 652 C CA . VAL A 1 88 ? -8.469 5.291 0.067 1.00 92.88 88 VAL A CA 1
ATOM 653 C C . VAL A 1 88 ? -8.853 4.897 1.495 1.00 92.88 88 VAL A C 1
ATOM 655 O O . VAL A 1 88 ? -9.954 4.392 1.709 1.00 92.88 88 VAL A O 1
ATOM 658 N N . LEU A 1 89 ? -7.986 5.136 2.484 1.00 94.25 89 LEU A N 1
ATOM 659 C CA . LEU A 1 89 ? -8.268 4.773 3.878 1.00 94.25 89 LEU A CA 1
ATOM 660 C C . LEU A 1 89 ? -9.421 5.596 4.473 1.00 94.25 89 LEU A C 1
ATOM 662 O O . LEU A 1 89 ? -10.260 5.039 5.180 1.00 94.25 89 LEU A O 1
ATOM 666 N N . ASP A 1 90 ? -9.535 6.879 4.125 1.00 95.62 90 ASP A N 1
ATOM 667 C CA . ASP A 1 90 ? -10.665 7.723 4.522 1.00 95.62 90 ASP A CA 1
ATOM 668 C C . ASP A 1 90 ? -11.989 7.191 3.951 1.00 95.62 90 ASP A C 1
ATOM 670 O O . ASP A 1 90 ? -13.008 7.190 4.644 1.00 95.62 90 ASP A O 1
ATOM 674 N N . GLN A 1 91 ? -11.993 6.705 2.705 1.00 94.94 91 GLN A N 1
ATOM 675 C CA . GLN A 1 91 ? -13.177 6.095 2.099 1.00 94.94 91 GLN A CA 1
ATOM 676 C C . GLN A 1 91 ? -13.561 4.779 2.783 1.00 94.94 91 GLN A C 1
ATOM 678 O O . GLN A 1 91 ? -14.744 4.562 3.061 1.00 94.94 91 GLN A O 1
ATOM 683 N N . VAL A 1 92 ? -12.579 3.921 3.075 1.00 93.50 92 VAL A N 1
ATOM 684 C CA . VAL A 1 92 ? -12.814 2.676 3.816 1.00 93.50 92 VAL A CA 1
ATOM 685 C C . VAL A 1 92 ? -13.421 2.998 5.176 1.00 93.50 92 VAL A C 1
ATOM 687 O O . VAL A 1 92 ? -14.481 2.472 5.492 1.00 93.50 92 VAL A O 1
ATOM 690 N N . ARG A 1 93 ? -12.833 3.941 5.924 1.00 94.38 93 ARG A N 1
ATOM 691 C CA . ARG A 1 93 ? -13.311 4.322 7.260 1.00 94.38 93 ARG A CA 1
ATOM 692 C C . ARG A 1 93 ? -14.743 4.844 7.270 1.00 94.38 93 ARG A C 1
ATOM 694 O O . ARG A 1 93 ? -15.472 4.587 8.215 1.00 94.38 93 ARG A O 1
ATOM 701 N N . ARG A 1 94 ? -15.155 5.583 6.236 1.00 94.62 94 ARG A N 1
ATOM 702 C CA . ARG A 1 94 ? -16.540 6.076 6.100 1.00 94.62 94 ARG A CA 1
ATOM 703 C C . ARG A 1 94 ? -17.561 4.965 5.846 1.00 94.62 94 ARG A C 1
ATOM 705 O O . ARG A 1 94 ? -18.754 5.235 5.930 1.00 94.62 94 ARG A O 1
ATOM 712 N N . SER A 1 95 ? -17.097 3.775 5.474 1.00 90.19 95 SER A N 1
ATOM 713 C CA . SER A 1 95 ? -17.930 2.622 5.123 1.00 90.19 95 SER A CA 1
ATOM 714 C C . SER A 1 95 ? -17.952 1.541 6.215 1.00 90.19 95 SER A C 1
ATOM 716 O O . SER A 1 95 ? -18.572 0.501 5.996 1.00 90.19 95 SER A O 1
ATOM 718 N N . LEU A 1 96 ? -17.262 1.771 7.341 1.00 84.00 96 LEU A N 1
ATOM 719 C CA . LEU A 1 96 ? -17.284 0.946 8.556 1.00 84.00 96 LEU A CA 1
ATOM 720 C C . LEU A 1 96 ? -18.453 1.356 9.461 1.00 84.00 96 LEU A C 1
ATOM 722 O O . LEU A 1 96 ? -19.054 0.447 10.074 1.00 84.00 96 LEU A O 1
#

Sequence (96 aa):
MATRADDHAALERVAAQWREECDASNITVESVICDGCLDGGRKCSHCADCEIRACAVERGVTNCADCSEYACERLEGFFGFVPDARAVLDQVRRSL

Foldseek 3Di:
DCLVVVPLVVLVVVQVVCCVVVVNPPRDSLQRRDPDLQDPDRDHVCCVVDPLSVVCVVVVHSHLLSDPCPPPPVVVVVCVVVVVVVVVSVVVNVVD

Secondary structure (DSSP, 8-state):
-TTTTT-HHHHHHHHHHHHHHTT-TT--HHHH----SSSSS---GGGGT-HHHHHHHHTT-SSGGG-TTPSPHHHHHHHHH-HHHHHHHHHHHTT-

Radius of gyration: 14.31 Å; Cα contacts (8 Å, |Δi|>4): 87; chains: 1; bounding box: 38×26×35 Å